Protein AF-A0AAV2BBZ9-F1 (afdb_monomer_lite)

Sequence (115 aa):
VLKNAILDYGNYNVILANWTLYNPIPFRRAYKNAKFVGEKIAEMMKFIQTHGKASLKSIHCIGHSLGSHVCGVAGRNVRTLGRITGLDPGALSIVKLIQPNIRLSHKDADFVDIM

Radius of gyration: 13.71 Å; chains: 1; bounding box: 38×27×29 Å

InterPro domains:
  IPR000734 Triacylglycerol lipase family [PR00821] (35-54)
  IPR000734 Triacylglycerol lipase family [PR00821] (58-76)
  IPR000734 Triacylglycerol lipase family [PTHR11610] (2-114)
  IPR013818 Lipase [PF00151] (8-114)
  IPR029058 Alpha/Beta hydrolase fold [G3DSA:3.40.50.1820] (1-115)
  IPR029058 Alpha/Beta hydrolase fold [SSF53474] (3-114)

Foldseek 3Di:
DVQVVVVVVHDDDDDDDDPVVQCDPPNLSNLVSLLVLLVVVLVVLVVCCVPVVDDLLPDEQEAEALGLLSLLSSLQSNQEHNEYEYECPHDPVCVVSHDPNSDHDCRSYPGYHYD

Secondary structure (DSSP, 8-state):
-HHHHHHHHSS--------GGGSPSSHHHHHHHHHHHHHHHHHHHHHHHHHH---GGG-EEEEETHHHHHHHHHHHHHS--SEEEEES---HHHHTTS-TTTS--TTSSSEEEE-

Organism: NCBI:txid280406

Structure (mmCIF, N/CA/C/O backbone):
data_AF-A0AAV2BBZ9-F1
#
_entry.id   AF-A0AAV2BBZ9-F1
#
loop_
_atom_site.group_PDB
_atom_site.id
_atom_site.type_symbol
_atom_site.label_atom_id
_atom_site.label_alt_id
_atom_site.label_comp_id
_atom_site.label_asym_id
_atom_site.label_entity_id
_atom_site.label_seq_id
_atom_site.pdbx_PDB_ins_code
_atom_site.Cartn_x
_atom_site.Cartn_y
_atom_site.Cartn_z
_atom_site.occupancy
_atom_site.B_iso_or_equiv
_atom_site.auth_seq_id
_atom_site.auth_comp_id
_atom_site.auth_asym_id
_atom_site.auth_atom_id
_atom_site.pdbx_PDB_model_num
ATOM 1 N N . VAL A 1 1 ? -11.114 -3.240 -14.535 1.00 80.44 1 VAL A N 1
ATOM 2 C CA . VAL A 1 1 ? -11.426 -4.646 -14.192 1.00 80.44 1 VAL A CA 1
ATOM 3 C C . VAL A 1 1 ? -11.371 -4.864 -12.683 1.00 80.44 1 VAL A C 1
ATOM 5 O O . VAL A 1 1 ? -12.437 -4.925 -12.095 1.00 80.44 1 VAL A O 1
ATOM 8 N N . LEU A 1 2 ? -10.198 -4.833 -12.031 1.00 91.69 2 LEU A N 1
ATOM 9 C CA . LEU A 1 2 ? -10.084 -5.104 -10.583 1.00 91.69 2 LEU A CA 1
ATOM 10 C C . LEU A 1 2 ? -10.942 -4.189 -9.686 1.00 91.69 2 LEU A C 1
ATOM 12 O O . LEU A 1 2 ? -11.672 -4.686 -8.841 1.00 91.69 2 LEU A O 1
ATOM 16 N N . LYS A 1 3 ? -10.909 -2.864 -9.904 1.00 94.44 3 LYS A N 1
ATOM 17 C CA . LYS A 1 3 ? -11.736 -1.901 -9.146 1.00 9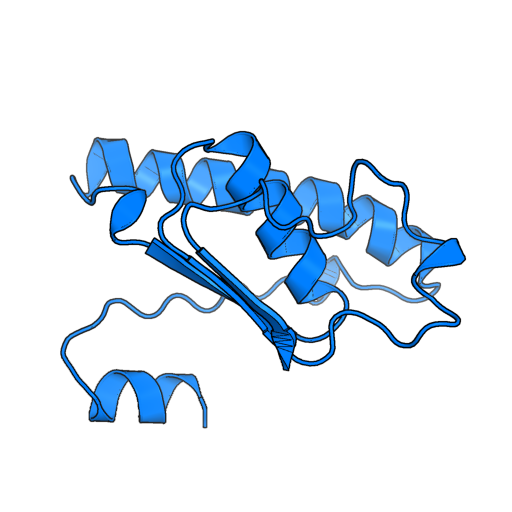4.44 3 LYS A CA 1
ATOM 18 C C . LYS A 1 3 ? -13.221 -2.286 -9.150 1.00 94.44 3 LYS A C 1
ATOM 20 O O . LYS A 1 3 ? -13.852 -2.247 -8.107 1.00 94.44 3 LYS A O 1
ATOM 25 N N . ASN A 1 4 ? -13.757 -2.635 -10.321 1.00 96.06 4 ASN A N 1
ATOM 26 C CA . ASN A 1 4 ? -15.170 -2.984 -10.460 1.00 96.06 4 ASN A CA 1
ATOM 27 C C . ASN A 1 4 ? -15.461 -4.296 -9.729 1.00 96.06 4 ASN A C 1
ATOM 29 O O . ASN A 1 4 ? -16.335 -4.305 -8.886 1.00 96.06 4 ASN A O 1
ATOM 33 N N . ALA A 1 5 ? -14.641 -5.334 -9.930 1.00 96.00 5 ALA A N 1
ATOM 34 C CA . ALA A 1 5 ? -14.816 -6.612 -9.240 1.00 96.00 5 ALA A CA 1
ATOM 35 C C . ALA A 1 5 ? -14.815 -6.479 -7.703 1.00 96.00 5 ALA A C 1
ATOM 37 O O . ALA A 1 5 ? -15.581 -7.157 -7.028 1.00 96.00 5 ALA A O 1
ATOM 38 N N . ILE A 1 6 ? -13.987 -5.587 -7.142 1.00 96.25 6 ILE A N 1
ATOM 39 C CA . ILE A 1 6 ? -13.987 -5.304 -5.697 1.00 96.25 6 ILE A CA 1
ATOM 40 C C . ILE A 1 6 ? -15.299 -4.637 -5.266 1.00 96.25 6 ILE A C 1
ATOM 42 O O . ILE A 1 6 ? -15.873 -5.027 -4.255 1.00 96.25 6 ILE A O 1
ATOM 46 N N . LEU A 1 7 ? -15.771 -3.644 -6.023 1.00 96.94 7 LEU A N 1
ATOM 47 C CA . LEU A 1 7 ? -17.027 -2.945 -5.730 1.00 96.94 7 LEU A CA 1
ATOM 48 C C . LEU A 1 7 ? -18.256 -3.849 -5.912 1.00 96.94 7 LEU A C 1
ATOM 50 O O . LEU A 1 7 ? -19.230 -3.696 -5.184 1.00 96.94 7 LEU A O 1
ATOM 54 N N . ASP A 1 8 ? -18.194 -4.805 -6.838 1.00 97.56 8 ASP A N 1
ATOM 55 C CA . ASP A 1 8 ? -19.246 -5.800 -7.055 1.00 97.56 8 ASP A CA 1
ATOM 56 C C . ASP A 1 8 ? -19.274 -6.840 -5.920 1.00 97.56 8 ASP A C 1
ATOM 58 O O . ASP A 1 8 ? -20.335 -7.359 -5.578 1.00 97.56 8 ASP A O 1
ATOM 62 N N . TYR A 1 9 ? -18.120 -7.134 -5.306 1.00 96.94 9 TYR A N 1
ATOM 63 C CA . TYR A 1 9 ? -18.017 -8.062 -4.175 1.00 96.94 9 TYR A CA 1
ATOM 64 C C . TYR A 1 9 ? -18.587 -7.481 -2.872 1.00 96.94 9 TYR A C 1
ATOM 66 O O . TYR A 1 9 ? -19.090 -8.226 -2.031 1.00 96.94 9 TYR A O 1
ATOM 74 N N . GLY A 1 10 ? -18.523 -6.161 -2.674 1.00 96.00 10 GLY A N 1
ATOM 75 C CA . GLY A 1 10 ? -19.067 -5.540 -1.471 1.00 96.00 10 GLY A CA 1
ATOM 76 C C . GLY A 1 10 ? -18.868 -4.031 -1.378 1.00 96.00 10 GLY A C 1
ATOM 77 O O . GLY A 1 10 ? -18.296 -3.382 -2.251 1.00 96.00 10 GLY A O 1
ATOM 78 N N . ASN A 1 11 ? -19.346 -3.459 -0.272 1.00 96.88 11 ASN A N 1
ATOM 79 C CA . ASN A 1 11 ? -19.268 -2.023 -0.031 1.00 96.88 11 ASN A CA 1
ATOM 80 C C . ASN A 1 11 ? -17.873 -1.620 0.472 1.00 96.88 11 ASN A C 1
ATOM 82 O O . ASN A 1 11 ? -17.579 -1.709 1.667 1.00 96.88 11 ASN A O 1
ATOM 86 N N . TYR A 1 12 ? -17.022 -1.170 -0.449 1.00 96.69 12 TYR A N 1
ATOM 87 C CA . TYR A 1 12 ? -15.651 -0.758 -0.163 1.00 96.69 12 TYR A CA 1
ATOM 88 C C . TYR A 1 12 ? -15.340 0.630 -0.712 1.00 96.69 12 TYR A C 1
ATOM 90 O O . TYR A 1 12 ? -15.822 1.038 -1.766 1.00 96.69 12 TYR A O 1
ATOM 98 N N . ASN A 1 13 ? -14.414 1.317 -0.043 1.00 96.50 13 ASN A N 1
ATOM 99 C CA . ASN A 1 13 ? -13.733 2.470 -0.618 1.00 96.50 13 ASN A CA 1
ATOM 100 C C . ASN A 1 13 ? -12.540 1.977 -1.443 1.00 96.50 13 ASN A C 1
ATOM 102 O O . ASN A 1 13 ? -11.597 1.415 -0.886 1.00 96.50 13 ASN A O 1
ATOM 106 N N . VAL A 1 14 ? -12.561 2.199 -2.761 1.00 97.19 14 VAL A N 1
ATOM 107 C CA . VAL A 1 14 ? -11.470 1.784 -3.658 1.00 97.19 14 VAL A CA 1
ATOM 108 C C . VAL A 1 14 ? -10.717 3.005 -4.175 1.00 97.19 14 VAL A C 1
ATOM 110 O O . VAL A 1 14 ? -11.254 3.800 -4.943 1.00 97.19 14 VAL A O 1
ATOM 113 N N . ILE A 1 15 ? -9.449 3.134 -3.776 1.00 97.00 15 ILE A N 1
ATOM 114 C CA . ILE A 1 15 ? -8.567 4.240 -4.169 1.00 97.00 15 ILE A CA 1
ATOM 115 C C . ILE A 1 15 ? -7.540 3.729 -5.180 1.00 97.00 15 ILE A C 1
ATOM 117 O O . ILE A 1 15 ? -6.759 2.825 -4.886 1.00 97.00 15 ILE A O 1
ATOM 121 N N . LEU A 1 16 ? -7.517 4.331 -6.370 1.00 97.00 16 LEU A N 1
ATOM 122 C CA . LEU A 1 16 ? -6.519 4.035 -7.396 1.00 97.00 16 LEU A CA 1
ATOM 123 C C . LEU A 1 16 ? -5.346 5.015 -7.285 1.00 97.00 16 LEU A C 1
ATOM 125 O O . LEU A 1 16 ? -5.462 6.181 -7.656 1.00 97.00 16 LEU A O 1
ATOM 129 N N . ALA A 1 17 ? -4.201 4.533 -6.804 1.00 96.06 17 ALA A N 1
ATOM 130 C CA . ALA A 1 17 ? -2.976 5.323 -6.731 1.00 96.06 17 ALA A CA 1
ATOM 131 C C . ALA A 1 17 ? -2.246 5.306 -8.085 1.00 96.06 17 ALA A C 1
ATOM 133 O O . ALA A 1 17 ? -1.475 4.392 -8.374 1.00 96.06 17 ALA A O 1
ATOM 134 N N . ASN A 1 18 ? -2.485 6.312 -8.931 1.00 95.44 18 ASN A N 1
ATOM 135 C CA . ASN A 1 18 ? -1.735 6.481 -10.176 1.00 95.44 18 ASN A CA 1
ATOM 136 C C . ASN A 1 18 ? -0.414 7.219 -9.914 1.00 95.44 18 ASN A C 1
ATOM 138 O O . ASN A 1 18 ? -0.407 8.395 -9.562 1.00 95.44 18 ASN A O 1
ATOM 142 N N . TRP A 1 19 ? 0.704 6.535 -10.140 1.00 94.94 19 TRP A N 1
ATOM 143 C CA . TRP A 1 19 ? 2.055 7.079 -9.984 1.00 94.94 19 TRP A CA 1
ATOM 144 C C . TRP A 1 19 ? 2.908 6.866 -11.243 1.00 94.94 19 TRP A C 1
ATOM 146 O O . TRP A 1 19 ? 4.131 6.789 -11.166 1.00 94.94 19 TRP A O 1
ATOM 156 N N . THR A 1 20 ? 2.270 6.796 -12.418 1.00 93.19 20 THR A N 1
ATOM 157 C CA . THR A 1 20 ? 2.926 6.536 -13.716 1.00 93.19 20 THR A CA 1
ATOM 158 C C . THR A 1 20 ? 4.100 7.484 -13.985 1.00 93.19 20 THR A C 1
ATOM 160 O O . THR A 1 20 ? 5.163 7.039 -14.408 1.00 93.19 20 THR A O 1
ATOM 163 N N . LEU A 1 21 ? 3.960 8.774 -13.649 1.00 92.31 21 LEU A N 1
ATOM 164 C CA . LEU A 1 21 ? 5.028 9.776 -13.802 1.00 92.31 21 LEU A CA 1
ATOM 165 C C . LEU A 1 21 ? 6.276 9.472 -12.953 1.00 92.31 21 LEU A C 1
ATOM 167 O O . LEU A 1 21 ? 7.379 9.907 -13.275 1.00 92.31 21 LEU A O 1
ATOM 171 N N . TYR A 1 22 ? 6.111 8.698 -11.881 1.00 90.12 22 TYR A N 1
ATOM 172 C CA . TYR A 1 22 ? 7.166 8.296 -10.957 1.00 90.12 22 TYR A CA 1
ATOM 173 C C . TYR A 1 22 ? 7.691 6.880 -11.228 1.00 90.12 22 TYR A C 1
ATOM 175 O O . TYR A 1 22 ? 8.606 6.441 -10.531 1.00 90.12 22 TYR A O 1
ATOM 183 N N . ASN A 1 23 ? 7.213 6.203 -12.274 1.00 87.75 23 ASN A N 1
ATOM 184 C CA . ASN A 1 23 ? 7.699 4.893 -12.710 1.00 87.75 23 ASN A CA 1
ATOM 185 C C . ASN A 1 23 ? 8.452 4.953 -14.065 1.00 87.75 23 ASN A C 1
ATOM 187 O O . ASN A 1 23 ? 8.048 4.285 -15.018 1.00 87.75 23 ASN A O 1
ATOM 191 N N . PRO A 1 24 ? 9.520 5.770 -14.207 1.00 84.88 24 PRO A N 1
ATOM 192 C CA . PRO A 1 24 ? 10.203 5.939 -15.483 1.00 84.88 24 PRO A CA 1
ATOM 193 C C . PRO A 1 24 ? 11.209 4.819 -15.766 1.00 84.88 24 PRO A C 1
ATOM 195 O O . PRO A 1 24 ? 11.778 4.195 -14.864 1.00 84.88 24 PRO A O 1
ATOM 198 N N . ILE A 1 25 ? 11.546 4.678 -17.044 1.00 78.00 25 ILE A N 1
ATOM 199 C CA . ILE A 1 25 ? 12.756 3.985 -17.491 1.00 78.00 25 ILE A CA 1
ATOM 200 C C . ILE A 1 25 ? 13.939 4.973 -17.377 1.00 78.00 25 ILE A C 1
ATOM 202 O O . ILE A 1 25 ? 13.781 6.147 -17.720 1.00 78.00 25 ILE A O 1
ATOM 206 N N . PRO A 1 26 ? 15.126 4.560 -16.885 1.00 78.94 26 PRO A N 1
ATOM 207 C CA . PRO A 1 26 ? 15.516 3.206 -16.479 1.00 78.94 26 PRO A CA 1
ATOM 208 C C . PRO A 1 26 ? 14.994 2.804 -15.090 1.00 78.94 26 PRO A C 1
ATOM 210 O O . PRO A 1 26 ? 14.971 3.621 -14.167 1.00 78.94 26 PRO A O 1
ATOM 213 N N . PHE A 1 27 ? 14.701 1.508 -14.910 1.00 77.69 27 PHE A N 1
ATOM 214 C CA . PHE A 1 27 ? 14.095 0.931 -13.696 1.00 77.69 27 PHE A CA 1
ATOM 215 C C . PHE A 1 27 ? 14.789 1.310 -12.379 1.00 77.69 27 PHE A C 1
ATOM 217 O O . PHE A 1 27 ? 14.139 1.426 -11.345 1.00 77.69 27 PHE A O 1
ATOM 224 N N . ARG A 1 28 ? 16.100 1.591 -12.397 1.00 79.38 28 ARG A N 1
ATOM 225 C CA . ARG A 1 28 ? 16.827 2.076 -11.210 1.00 79.38 28 ARG A CA 1
ATOM 226 C C . ARG A 1 28 ? 16.209 3.342 -10.606 1.00 79.38 28 ARG A C 1
ATOM 228 O O . ARG A 1 28 ? 16.228 3.504 -9.387 1.00 79.38 28 ARG A O 1
ATOM 235 N N . ARG A 1 29 ? 15.693 4.250 -11.443 1.00 83.25 29 ARG A N 1
ATOM 236 C CA . ARG A 1 29 ? 14.996 5.464 -10.989 1.00 83.25 29 ARG A CA 1
ATOM 237 C C . ARG A 1 29 ? 13.618 5.122 -10.430 1.00 83.25 29 ARG A C 1
ATOM 239 O O . ARG A 1 29 ? 13.299 5.585 -9.339 1.00 83.2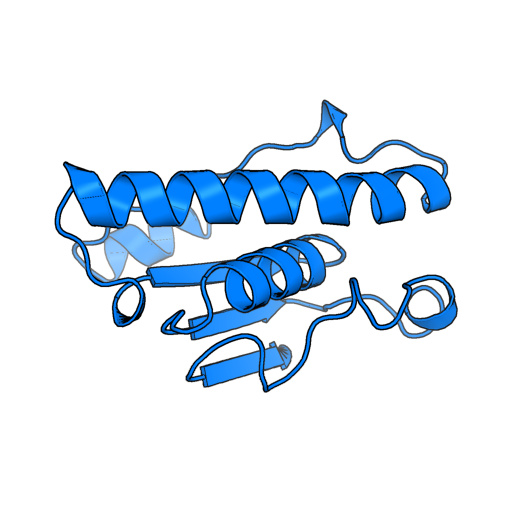5 29 ARG A O 1
ATOM 246 N N . ALA A 1 30 ? 12.871 4.250 -11.106 1.00 86.50 30 ALA A N 1
ATOM 247 C CA . ALA A 1 30 ? 11.590 3.752 -10.613 1.00 86.50 30 ALA A CA 1
ATOM 248 C C . ALA A 1 30 ? 11.696 3.123 -9.212 1.00 86.50 30 ALA A C 1
ATOM 250 O O . ALA A 1 30 ? 10.875 3.435 -8.358 1.00 86.50 30 ALA A O 1
ATOM 251 N N . TYR A 1 31 ? 12.740 2.335 -8.909 1.00 82.38 31 TYR A N 1
ATOM 252 C CA . TYR A 1 31 ? 12.919 1.763 -7.561 1.00 82.38 31 TYR A CA 1
ATOM 253 C C . TYR A 1 31 ? 13.097 2.827 -6.476 1.00 82.38 31 TYR A C 1
ATOM 255 O O . TYR A 1 31 ? 12.523 2.709 -5.396 1.00 82.38 31 TYR A O 1
ATOM 263 N N . LYS A 1 32 ? 13.875 3.882 -6.748 1.00 84.62 32 LYS A N 1
ATOM 264 C CA . LYS A 1 32 ? 14.036 4.990 -5.793 1.00 84.62 32 LYS A CA 1
ATOM 265 C C . LYS A 1 32 ? 12.716 5.726 -5.584 1.00 84.62 32 LYS A C 1
ATOM 267 O O . LYS A 1 32 ? 12.351 6.021 -4.450 1.00 84.62 32 LYS A O 1
ATOM 272 N N . ASN A 1 33 ? 11.988 5.965 -6.669 1.00 91.50 33 ASN A N 1
ATOM 273 C CA . ASN A 1 33 ? 10.691 6.621 -6.615 1.00 91.50 33 ASN A CA 1
ATOM 274 C C . ASN A 1 33 ? 9.635 5.764 -5.910 1.00 91.50 33 ASN A C 1
ATOM 276 O O . ASN A 1 33 ? 8.806 6.318 -5.203 1.00 91.50 33 ASN A O 1
ATOM 280 N N . ALA A 1 34 ? 9.688 4.435 -6.023 1.00 91.38 34 ALA A N 1
ATOM 281 C CA . ALA A 1 34 ? 8.771 3.533 -5.329 1.00 91.38 34 ALA A CA 1
ATOM 282 C C . ALA A 1 34 ? 8.815 3.724 -3.805 1.00 91.38 34 ALA A C 1
ATOM 284 O O . ALA A 1 34 ? 7.774 3.702 -3.153 1.00 91.38 34 ALA A O 1
ATOM 285 N N . LYS A 1 35 ? 10.002 3.992 -3.242 1.00 92.81 35 LYS A N 1
ATOM 286 C CA . LYS A 1 35 ? 10.141 4.358 -1.825 1.00 92.81 35 LYS A CA 1
ATOM 287 C C . LYS A 1 35 ? 9.365 5.636 -1.503 1.00 92.81 35 LYS A C 1
ATOM 289 O O . LYS A 1 35 ? 8.538 5.632 -0.600 1.00 92.81 35 LYS A O 1
ATOM 294 N N . PHE A 1 36 ? 9.591 6.693 -2.280 1.00 95.06 36 PHE A N 1
ATOM 295 C CA . PHE A 1 36 ? 8.909 7.976 -2.103 1.00 95.06 36 PHE A CA 1
ATOM 296 C C . PHE A 1 36 ? 7.386 7.855 -2.269 1.00 95.06 36 PHE A C 1
ATOM 298 O O . PHE A 1 36 ? 6.622 8.376 -1.463 1.00 95.06 36 PHE A O 1
ATOM 305 N N . VAL A 1 37 ? 6.925 7.115 -3.279 1.00 97.25 37 VAL A N 1
ATOM 306 C CA . VAL A 1 37 ? 5.496 6.860 -3.504 1.00 97.25 37 VAL A CA 1
ATOM 307 C C . VAL A 1 37 ? 4.894 6.077 -2.336 1.00 97.25 37 V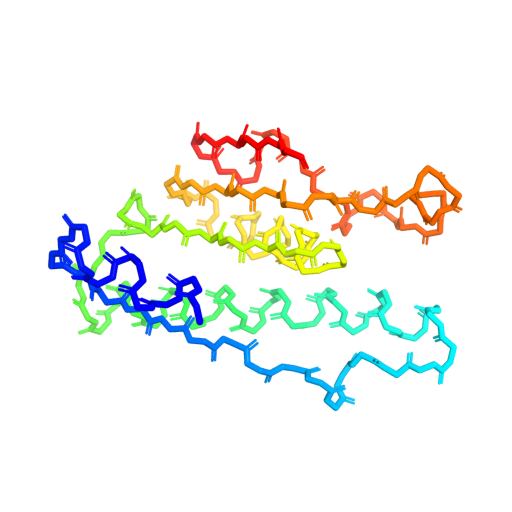AL A C 1
ATOM 309 O O . VAL A 1 37 ? 3.812 6.425 -1.873 1.00 97.25 37 VAL A O 1
ATOM 312 N N . GLY A 1 38 ? 5.595 5.069 -1.812 1.00 97.75 38 GLY A N 1
ATOM 313 C CA . GLY A 1 38 ? 5.152 4.320 -0.634 1.00 97.75 38 GLY A CA 1
ATOM 314 C C . GLY A 1 38 ? 5.043 5.197 0.616 1.00 97.75 38 GLY A C 1
ATOM 315 O O . GLY A 1 38 ? 4.068 5.092 1.356 1.00 97.75 38 GLY A O 1
ATOM 316 N N . GLU A 1 39 ? 5.990 6.116 0.821 1.00 97.69 39 GLU A N 1
ATOM 317 C CA . GLU A 1 39 ? 5.933 7.120 1.894 1.00 97.69 39 GLU A CA 1
ATOM 318 C C . GLU A 1 39 ? 4.710 8.041 1.736 1.00 97.69 39 GLU A C 1
ATOM 320 O O . GLU A 1 39 ? 3.973 8.251 2.699 1.00 97.69 39 GLU A O 1
ATOM 325 N N . LYS A 1 40 ? 4.410 8.506 0.515 1.00 98.25 40 LYS A N 1
ATOM 326 C CA . LYS A 1 40 ? 3.207 9.315 0.241 1.00 98.25 40 LYS A CA 1
ATOM 327 C C . LYS A 1 40 ? 1.899 8.551 0.412 1.00 98.25 40 LYS A C 1
ATOM 329 O O . LYS A 1 40 ? 0.929 9.107 0.924 1.00 98.25 40 LYS A O 1
ATOM 334 N N . ILE A 1 41 ? 1.864 7.269 0.061 1.00 98.38 41 ILE A N 1
ATOM 335 C CA . ILE A 1 41 ? 0.699 6.419 0.329 1.00 98.38 41 ILE A CA 1
ATOM 336 C C . ILE A 1 41 ? 0.522 6.202 1.839 1.00 98.38 41 ILE A C 1
ATOM 338 O O . ILE A 1 41 ? -0.608 6.238 2.320 1.00 98.38 41 ILE A O 1
ATOM 342 N N . ALA A 1 42 ? 1.602 6.050 2.610 1.00 98.50 42 ALA A N 1
ATOM 343 C CA . ALA A 1 42 ? 1.516 5.981 4.071 1.00 98.50 42 ALA A C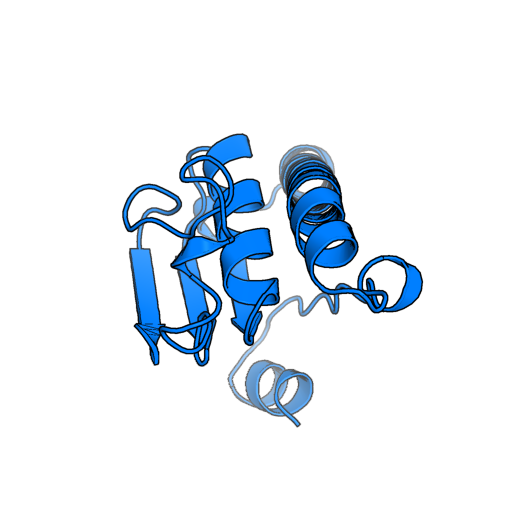A 1
ATOM 344 C C . ALA A 1 42 ? 0.983 7.282 4.693 1.00 98.50 42 ALA A C 1
ATOM 346 O O . ALA A 1 42 ? 0.164 7.226 5.613 1.00 98.50 42 ALA A O 1
ATOM 347 N N . GLU A 1 43 ? 1.413 8.446 4.193 1.00 98.31 43 GLU A N 1
ATOM 348 C CA . GLU A 1 43 ? 0.855 9.747 4.590 1.00 98.31 43 GLU A CA 1
ATOM 349 C C . GLU A 1 43 ? -0.655 9.808 4.306 1.00 98.31 43 GLU A C 1
ATOM 351 O O . GLU A 1 43 ? -1.428 10.184 5.187 1.00 98.31 43 GLU A O 1
ATOM 356 N N . MET A 1 44 ? -1.094 9.352 3.128 1.00 98.12 44 MET A N 1
ATOM 357 C CA . MET A 1 44 ? -2.516 9.268 2.774 1.00 98.12 44 MET A CA 1
ATOM 358 C C . MET A 1 44 ? -3.293 8.316 3.699 1.00 98.12 44 MET A C 1
ATOM 360 O O . MET A 1 44 ? -4.368 8.670 4.177 1.00 98.12 44 MET A O 1
ATOM 364 N N . MET A 1 45 ? -2.762 7.127 3.997 1.00 98.31 45 MET A N 1
ATOM 365 C CA . MET A 1 45 ? -3.395 6.174 4.922 1.00 98.31 45 MET A CA 1
ATOM 366 C C . MET A 1 45 ? -3.564 6.775 6.324 1.00 98.31 45 MET A C 1
ATOM 368 O O . MET A 1 45 ? -4.629 6.642 6.925 1.00 98.31 45 MET A O 1
ATOM 372 N N . LYS A 1 46 ? -2.547 7.488 6.828 1.00 98.00 46 LYS A N 1
ATOM 373 C CA . LYS A 1 46 ? -2.630 8.217 8.106 1.00 98.00 46 LYS A CA 1
ATOM 374 C C . LYS A 1 46 ? -3.630 9.367 8.042 1.00 98.00 46 LYS A C 1
ATOM 376 O O . LYS A 1 46 ? -4.380 9.568 8.989 1.00 98.00 46 LYS A O 1
ATOM 381 N N . PHE A 1 47 ? -3.692 10.095 6.928 1.00 97.69 47 PHE A N 1
ATOM 382 C CA . PHE A 1 47 ? -4.696 11.138 6.730 1.00 97.69 47 PHE A CA 1
ATOM 383 C C . PHE A 1 47 ? -6.119 10.568 6.814 1.00 97.69 47 PHE A C 1
ATOM 385 O O . PHE A 1 47 ? -6.950 11.123 7.535 1.00 97.69 47 PHE A O 1
ATOM 392 N N . ILE A 1 48 ? -6.377 9.441 6.140 1.00 97.06 48 ILE A N 1
ATOM 393 C CA . ILE A 1 48 ? -7.662 8.727 6.181 1.00 97.06 48 ILE A CA 1
ATOM 394 C C . ILE A 1 48 ? -7.959 8.224 7.598 1.00 97.06 48 ILE A C 1
ATOM 396 O O . ILE A 1 48 ? -9.095 8.337 8.055 1.00 97.06 48 ILE A O 1
ATOM 400 N N . GLN A 1 49 ? -6.957 7.717 8.318 1.00 97.00 49 GLN A N 1
ATOM 401 C CA . GLN A 1 49 ? -7.125 7.311 9.712 1.00 97.00 49 GLN A CA 1
ATOM 402 C C . GLN A 1 49 ? -7.555 8.487 10.596 1.00 97.00 49 GLN A C 1
ATOM 404 O O . GLN A 1 49 ? -8.548 8.388 11.314 1.00 97.00 49 GLN A O 1
ATOM 409 N N . THR A 1 50 ? -6.834 9.606 10.525 1.00 97.31 50 THR A N 1
ATOM 410 C CA . THR A 1 50 ? -7.066 10.769 11.388 1.00 97.31 50 THR A CA 1
ATOM 411 C C . THR A 1 50 ? -8.382 11.478 11.071 1.00 97.31 50 THR A C 1
ATOM 413 O O . THR A 1 50 ? -9.126 11.822 11.986 1.00 97.31 50 THR A O 1
ATOM 416 N N . HIS A 1 51 ? -8.693 11.689 9.790 1.00 97.19 51 HIS A N 1
ATOM 417 C CA . HIS A 1 51 ? -9.825 12.530 9.375 1.00 97.19 51 HIS A CA 1
ATOM 418 C C . HIS A 1 51 ? -11.044 11.716 8.938 1.00 97.19 51 HIS A C 1
ATOM 420 O O . HIS A 1 51 ? -12.177 12.115 9.191 1.00 97.19 51 HIS A O 1
ATOM 426 N N . GLY A 1 52 ? -10.822 10.561 8.308 1.00 94.19 52 GLY A N 1
ATOM 427 C CA . GLY A 1 52 ? -11.877 9.633 7.891 1.00 94.19 52 GLY A CA 1
ATOM 428 C C . GLY A 1 52 ? -12.264 8.612 8.963 1.00 94.19 52 GLY A C 1
ATOM 429 O O . GLY A 1 52 ? -13.202 7.850 8.752 1.00 94.19 52 GLY A O 1
ATOM 430 N N . LYS A 1 53 ? -11.555 8.583 10.104 1.00 94.12 53 LYS A N 1
ATOM 431 C CA . LYS A 1 53 ? -11.780 7.665 11.238 1.00 94.12 53 LYS A CA 1
ATOM 432 C C . LYS A 1 53 ? -11.718 6.175 10.869 1.00 94.12 53 LYS A C 1
ATOM 434 O O . LYS A 1 53 ? -12.232 5.334 11.605 1.00 94.12 53 LYS A O 1
ATOM 439 N N . ALA A 1 54 ? -11.081 5.828 9.750 1.00 95.44 54 ALA A N 1
ATOM 440 C CA . ALA A 1 54 ? -10.891 4.436 9.360 1.00 95.44 54 ALA A CA 1
ATOM 441 C C . ALA A 1 54 ? -9.706 3.821 10.116 1.00 95.44 54 ALA A C 1
ATOM 443 O O . ALA A 1 54 ? -8.646 4.430 10.257 1.00 95.44 54 ALA A O 1
ATOM 444 N N . SER A 1 55 ? -9.848 2.580 10.573 1.00 97.56 55 SER A N 1
ATOM 445 C CA . SER A 1 55 ? -8.720 1.857 11.165 1.00 97.56 55 SER A CA 1
ATOM 446 C C . SER A 1 55 ? -7.708 1.475 10.083 1.00 97.56 55 SER A C 1
ATOM 448 O O . SER A 1 55 ? -8.100 0.951 9.042 1.00 97.56 55 SER A O 1
ATOM 450 N N . LEU A 1 56 ? -6.403 1.630 10.334 1.00 98.06 56 LEU A N 1
ATOM 451 C CA . LEU A 1 56 ? -5.362 1.114 9.427 1.00 98.06 56 LEU A CA 1
ATOM 452 C C . LEU A 1 56 ? -5.478 -0.407 9.215 1.00 98.06 56 LEU A C 1
ATOM 454 O O . LEU A 1 56 ? -5.163 -0.903 8.134 1.00 98.06 56 LEU A O 1
ATOM 458 N N . LYS A 1 57 ? -6.031 -1.131 10.199 1.00 98.06 57 LYS A N 1
ATOM 459 C CA . LYS A 1 57 ? -6.335 -2.567 10.092 1.00 98.06 57 LYS A CA 1
ATOM 460 C C . LYS A 1 57 ? -7.457 -2.889 9.102 1.00 98.06 57 LYS A C 1
ATOM 462 O O . LYS A 1 57 ? -7.575 -4.027 8.673 1.00 98.06 57 LYS A O 1
ATOM 467 N N . SER A 1 58 ? -8.278 -1.902 8.742 1.00 97.62 58 SER A N 1
ATOM 468 C CA . SER A 1 58 ? -9.325 -2.049 7.721 1.00 97.62 58 SER A CA 1
ATOM 469 C C . SER A 1 58 ? -8.828 -1.756 6.301 1.00 97.62 58 SER A C 1
ATOM 471 O O . SER A 1 58 ? -9.574 -1.929 5.343 1.00 97.62 58 SER A O 1
ATOM 473 N N . ILE A 1 59 ? -7.572 -1.318 6.148 1.00 98.38 59 ILE A N 1
ATOM 474 C CA . ILE A 1 59 ? -6.989 -0.987 4.847 1.00 98.38 59 ILE A CA 1
ATOM 475 C C . ILE A 1 59 ? -6.270 -2.211 4.267 1.00 98.38 59 ILE A C 1
ATOM 477 O O . ILE A 1 59 ? -5.441 -2.845 4.926 1.00 98.38 59 ILE A O 1
ATOM 481 N N . HIS A 1 60 ? -6.554 -2.486 2.993 1.00 98.25 60 HIS A N 1
ATOM 482 C CA . HIS A 1 60 ? -5.892 -3.499 2.175 1.00 98.25 60 HIS A CA 1
ATOM 483 C C . HIS A 1 60 ? -5.160 -2.823 1.010 1.00 98.25 60 HIS A C 1
ATOM 485 O O . HIS A 1 60 ? -5.786 -2.196 0.157 1.00 98.25 60 HIS A O 1
ATOM 491 N N . CYS A 1 61 ? -3.830 -2.928 0.974 1.00 98.44 61 CYS A N 1
ATOM 492 C CA . CYS A 1 61 ? -3.017 -2.426 -0.134 1.00 98.44 61 CYS A CA 1
ATOM 493 C C . CYS A 1 61 ? -2.749 -3.545 -1.143 1.00 98.44 61 CYS A C 1
ATOM 495 O O . CYS A 1 61 ? -2.125 -4.550 -0.808 1.00 98.44 61 CYS A O 1
ATOM 497 N N . ILE A 1 62 ? -3.197 -3.368 -2.383 1.00 98.12 62 ILE A N 1
ATOM 498 C CA . ILE A 1 62 ? -2.950 -4.316 -3.472 1.00 98.12 62 ILE A CA 1
ATOM 499 C C . ILE A 1 62 ? -1.957 -3.673 -4.434 1.00 98.12 62 ILE A C 1
ATOM 501 O O . ILE A 1 62 ? -2.234 -2.620 -5.010 1.00 98.12 62 ILE A O 1
ATOM 505 N N . GLY A 1 63 ? -0.795 -4.298 -4.598 1.00 96.38 63 GLY A N 1
ATOM 506 C CA . GLY A 1 63 ? 0.252 -3.837 -5.500 1.00 96.38 63 GLY A CA 1
ATOM 507 C C . GLY A 1 63 ? 0.546 -4.883 -6.566 1.00 96.38 63 GLY A C 1
ATOM 508 O O . GLY A 1 63 ? 0.511 -6.069 -6.275 1.00 96.38 63 GLY A O 1
ATOM 509 N N . HIS A 1 64 ? 0.833 -4.446 -7.792 1.00 93.88 64 HIS A N 1
ATOM 510 C CA . HIS A 1 64 ? 1.306 -5.315 -8.870 1.00 93.88 64 HIS A CA 1
ATOM 511 C C . HIS A 1 64 ? 2.746 -4.961 -9.240 1.00 93.88 64 HIS A C 1
ATOM 513 O O . HIS A 1 64 ? 3.068 -3.770 -9.347 1.00 93.88 64 HIS A O 1
ATOM 519 N N . SER A 1 65 ? 3.601 -5.962 -9.471 1.00 91.69 65 SER A N 1
ATOM 520 C CA . SER A 1 65 ? 5.005 -5.754 -9.838 1.00 91.69 65 SER A CA 1
ATOM 521 C C . SER A 1 65 ? 5.719 -4.844 -8.825 1.00 91.69 65 SER A C 1
ATOM 523 O O . SER A 1 65 ? 5.690 -5.097 -7.618 1.00 91.69 65 SER A O 1
ATOM 525 N N . LEU A 1 66 ? 6.322 -3.737 -9.269 1.00 91.38 66 LEU A N 1
ATOM 526 C CA . LEU A 1 66 ? 6.949 -2.760 -8.375 1.00 91.38 66 LEU A CA 1
ATOM 527 C C . LEU A 1 66 ? 5.959 -2.133 -7.371 1.00 91.38 66 LEU A C 1
ATOM 529 O O . LEU A 1 66 ? 6.356 -1.750 -6.269 1.00 91.38 66 LEU A O 1
ATOM 533 N N . GLY A 1 67 ? 4.667 -2.080 -7.705 1.00 94.31 67 GLY A N 1
ATOM 534 C CA . GLY A 1 67 ? 3.612 -1.619 -6.803 1.00 94.31 67 GLY A CA 1
ATOM 535 C C . GLY A 1 67 ? 3.486 -2.461 -5.529 1.00 94.31 67 GLY A C 1
ATOM 536 O O . GLY A 1 67 ? 3.133 -1.929 -4.479 1.00 94.31 67 GLY A O 1
ATOM 537 N N . SER A 1 68 ? 3.845 -3.746 -5.566 1.00 95.44 68 SER A N 1
ATOM 538 C CA . SER A 1 68 ? 3.850 -4.612 -4.377 1.00 95.44 68 SER A CA 1
ATOM 539 C C . SER A 1 68 ? 4.847 -4.116 -3.326 1.00 95.44 68 SER A C 1
ATOM 541 O O . SER A 1 68 ? 4.572 -4.108 -2.128 1.00 95.44 68 SER A O 1
ATOM 543 N N . HIS A 1 69 ? 6.002 -3.625 -3.776 1.00 94.81 69 HIS A N 1
ATOM 544 C CA . HIS A 1 69 ? 7.018 -3.031 -2.908 1.00 94.81 69 HIS A CA 1
ATOM 545 C C . HIS A 1 69 ? 6.634 -1.631 -2.427 1.00 94.81 69 HIS A C 1
ATOM 547 O O . HIS A 1 69 ? 6.908 -1.288 -1.281 1.00 94.81 69 HIS A O 1
ATOM 553 N N . VAL A 1 70 ? 5.929 -0.853 -3.254 1.00 96.25 70 VAL A N 1
ATOM 554 C CA . VAL A 1 70 ? 5.301 0.406 -2.820 1.00 96.25 70 VAL A CA 1
ATOM 555 C C . VAL A 1 70 ? 4.348 0.155 -1.643 1.00 96.25 70 VAL A C 1
ATOM 557 O O . VAL A 1 70 ? 4.441 0.852 -0.632 1.00 96.25 70 VAL A O 1
ATOM 560 N N . CYS A 1 71 ? 3.495 -0.875 -1.727 1.00 97.94 71 CYS A N 1
ATOM 561 C CA . CYS A 1 71 ? 2.638 -1.287 -0.611 1.00 97.94 71 CYS A CA 1
ATOM 562 C C . CYS A 1 71 ? 3.447 -1.710 0.624 1.00 97.94 71 CYS A C 1
ATOM 564 O O . CYS A 1 71 ? 3.098 -1.313 1.733 1.00 97.94 71 CYS A O 1
ATOM 566 N N . GLY A 1 72 ? 4.547 -2.451 0.448 1.00 97.06 72 GLY A N 1
ATOM 567 C CA . GLY A 1 72 ? 5.445 -2.826 1.548 1.00 97.06 72 GLY A CA 1
ATOM 568 C C . GLY A 1 72 ? 6.038 -1.618 2.278 1.00 97.06 72 GLY A C 1
ATOM 569 O O . GLY A 1 72 ? 5.973 -1.526 3.505 1.00 97.06 72 GLY A O 1
ATOM 570 N N . VAL A 1 73 ? 6.543 -0.633 1.529 1.00 97.31 73 VAL A N 1
ATOM 571 C CA . VAL A 1 73 ? 7.032 0.631 2.103 1.00 97.31 73 VAL A CA 1
ATOM 572 C C . VAL A 1 73 ? 5.912 1.368 2.837 1.00 97.31 73 VAL A C 1
ATOM 574 O O . VAL A 1 73 ? 6.138 1.856 3.947 1.00 97.31 73 VAL A O 1
ATOM 577 N N . ALA A 1 74 ? 4.710 1.438 2.262 1.00 98.38 74 ALA A N 1
ATOM 578 C CA . ALA A 1 74 ? 3.581 2.103 2.905 1.00 98.38 74 ALA A CA 1
ATOM 579 C C . ALA A 1 74 ? 3.209 1.430 4.237 1.00 98.38 74 ALA A C 1
ATOM 581 O O . ALA A 1 74 ? 3.170 2.088 5.280 1.00 98.38 74 ALA A O 1
ATOM 582 N N . GLY A 1 75 ? 3.028 0.108 4.214 1.00 98.12 75 GLY A N 1
ATOM 583 C CA . GLY A 1 75 ? 2.704 -0.712 5.379 1.00 98.12 75 GLY A CA 1
ATOM 584 C C . GLY A 1 75 ? 3.711 -0.554 6.517 1.00 98.12 75 GLY A C 1
ATOM 585 O O . GLY A 1 75 ? 3.346 -0.230 7.651 1.00 98.12 75 GLY A O 1
ATOM 586 N N . ARG A 1 76 ? 5.006 -0.616 6.193 1.00 96.50 76 ARG A N 1
ATOM 587 C CA . ARG A 1 76 ? 6.099 -0.406 7.154 1.00 96.50 76 ARG A CA 1
ATOM 588 C C . ARG A 1 76 ? 6.057 0.963 7.839 1.00 96.50 76 ARG A C 1
ATOM 590 O O . ARG A 1 76 ? 6.367 1.069 9.025 1.00 96.50 76 ARG A O 1
ATOM 597 N N . ASN A 1 77 ? 5.666 2.010 7.112 1.00 97.50 77 ASN A N 1
ATOM 598 C CA . ASN A 1 77 ? 5.583 3.378 7.636 1.00 97.50 77 ASN A CA 1
ATOM 599 C C . ASN A 1 77 ? 4.335 3.633 8.505 1.00 97.50 77 ASN A C 1
ATOM 601 O O . ASN A 1 77 ? 4.339 4.560 9.328 1.00 97.50 77 ASN A O 1
ATOM 605 N N . VAL A 1 78 ? 3.275 2.832 8.346 1.00 97.19 78 VAL A N 1
ATOM 606 C CA . VAL A 1 78 ? 2.054 2.907 9.174 1.00 97.19 78 VAL A CA 1
ATOM 607 C C . VAL A 1 78 ? 2.008 1.857 10.296 1.00 97.19 78 VAL A C 1
ATOM 609 O O . VAL A 1 78 ? 1.226 2.008 11.233 1.00 97.19 78 VAL A O 1
ATOM 612 N N . ARG A 1 79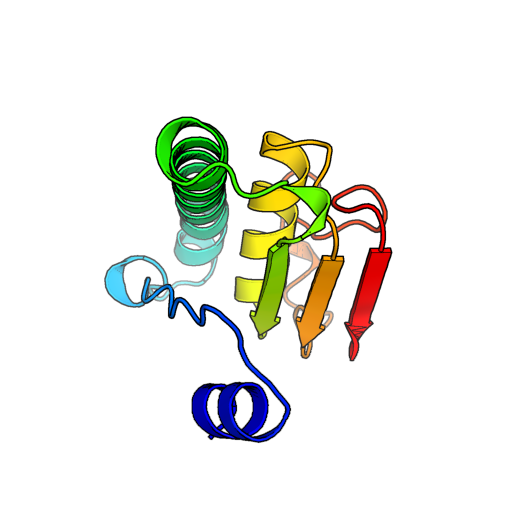 ? 2.872 0.831 10.245 1.00 92.25 79 ARG A N 1
ATOM 613 C CA . ARG A 1 79 ? 3.113 -0.241 11.240 1.00 92.25 79 ARG A CA 1
ATOM 614 C C . ARG A 1 79 ? 1.953 -1.194 11.553 1.00 92.25 79 ARG A C 1
ATOM 616 O O . ARG A 1 79 ? 2.213 -2.282 12.043 1.00 92.25 79 ARG A O 1
ATOM 623 N N . THR A 1 80 ? 0.707 -0.797 11.321 1.00 94.06 80 THR A N 1
ATOM 624 C CA . THR A 1 80 ? -0.507 -1.542 11.721 1.00 94.06 80 THR A CA 1
ATOM 625 C C . THR A 1 80 ? -1.478 -1.719 10.552 1.00 94.06 80 THR A C 1
ATOM 627 O O . THR A 1 80 ? -2.697 -1.655 10.714 1.00 94.06 80 THR A O 1
ATOM 630 N N . LEU A 1 81 ? -0.928 -1.870 9.343 1.00 98.19 81 LEU A N 1
ATOM 631 C CA . LEU A 1 81 ? -1.719 -2.070 8.133 1.00 98.19 81 LEU A CA 1
ATOM 632 C C . LEU A 1 81 ? -2.397 -3.444 8.166 1.00 98.19 81 LEU A C 1
ATOM 634 O O . LEU A 1 81 ? -1.749 -4.429 8.502 1.00 98.19 81 LEU A O 1
ATOM 638 N N . GLY A 1 82 ? -3.673 -3.516 7.788 1.00 98.38 82 GLY A N 1
ATOM 639 C CA . GLY A 1 82 ? -4.443 -4.761 7.833 1.00 98.38 82 GLY A CA 1
ATOM 640 C C . GLY A 1 82 ? -3.940 -5.829 6.867 1.00 98.38 82 GLY A C 1
ATOM 641 O O . GLY A 1 82 ? -3.659 -6.955 7.273 1.00 98.38 82 GLY A O 1
ATOM 642 N N . ARG A 1 83 ? -3.813 -5.487 5.580 1.00 98.56 83 ARG A N 1
ATOM 643 C CA . ARG A 1 83 ? -3.396 -6.460 4.563 1.00 98.56 83 ARG A CA 1
ATOM 644 C C . ARG A 1 83 ? -2.577 -5.846 3.439 1.00 98.56 83 ARG A C 1
ATOM 646 O O . ARG A 1 83 ? -2.875 -4.741 2.982 1.00 98.56 83 ARG A O 1
ATOM 653 N N . ILE A 1 84 ? -1.605 -6.601 2.934 1.00 98.62 84 ILE A N 1
ATOM 654 C CA . ILE A 1 84 ? -0.973 -6.354 1.636 1.00 98.62 84 ILE A CA 1
ATOM 655 C C . ILE A 1 84 ? -1.123 -7.593 0.754 1.00 98.62 84 ILE A C 1
ATOM 657 O O . ILE A 1 84 ? -0.723 -8.674 1.165 1.00 98.62 84 ILE A O 1
ATOM 661 N N . THR A 1 85 ? -1.608 -7.416 -0.475 1.00 98.12 85 THR A N 1
ATOM 662 C CA . THR A 1 85 ? -1.486 -8.438 -1.526 1.00 98.12 85 THR A CA 1
ATOM 663 C C . THR A 1 85 ? -0.483 -7.964 -2.570 1.00 98.12 85 THR A C 1
ATOM 665 O O . THR A 1 85 ? -0.658 -6.897 -3.166 1.00 98.12 85 THR A O 1
ATOM 668 N N . GLY A 1 86 ? 0.573 -8.745 -2.784 1.00 96.12 86 GLY A N 1
ATOM 669 C CA . GLY A 1 86 ? 1.531 -8.542 -3.866 1.00 96.12 86 GLY A CA 1
ATOM 670 C C . GLY A 1 86 ? 1.198 -9.438 -5.054 1.00 96.12 86 GLY A C 1
ATOM 671 O O . GLY A 1 86 ? 1.326 -10.650 -4.952 1.00 96.12 86 GLY A O 1
ATOM 672 N N . LEU A 1 87 ? 0.804 -8.843 -6.174 1.00 94.62 87 LEU A N 1
ATOM 673 C CA . LEU A 1 87 ? 0.522 -9.537 -7.429 1.00 94.62 87 LEU A CA 1
ATOM 674 C C . LEU A 1 87 ? 1.785 -9.517 -8.291 1.00 94.62 87 LEU A C 1
ATOM 676 O O . LEU A 1 87 ? 2.209 -8.443 -8.727 1.00 94.62 87 LEU A O 1
ATOM 680 N N . ASP A 1 88 ? 2.406 -10.672 -8.487 1.00 91.44 88 ASP A N 1
ATOM 681 C CA . ASP A 1 88 ? 3.692 -10.850 -9.159 1.00 91.44 88 ASP A CA 1
ATOM 682 C C . ASP A 1 88 ? 4.743 -9.827 -8.673 1.00 91.44 88 ASP A C 1
ATOM 684 O O . ASP A 1 88 ? 5.138 -8.930 -9.425 1.00 91.44 88 ASP A O 1
ATOM 688 N N . PRO A 1 89 ? 5.141 -9.844 -7.380 1.00 80.56 89 PRO A N 1
ATOM 689 C CA . PRO A 1 89 ? 6.057 -8.870 -6.782 1.00 80.56 89 PRO A CA 1
ATOM 690 C C . PRO A 1 89 ? 7.496 -9.035 -7.309 1.00 80.56 89 PRO A C 1
ATOM 692 O O . PRO A 1 89 ? 8.404 -9.430 -6.583 1.00 80.56 89 PRO A O 1
ATOM 695 N N . GLY A 1 90 ? 7.696 -8.679 -8.579 1.00 71.06 90 GLY A N 1
ATOM 696 C CA . GLY A 1 90 ? 8.967 -8.620 -9.290 1.00 71.06 90 GLY A CA 1
ATOM 697 C C . GLY A 1 90 ? 9.529 -9.984 -9.697 1.00 71.06 90 GLY A C 1
ATOM 698 O O . GLY A 1 90 ? 9.854 -10.819 -8.858 1.00 71.06 90 GLY A O 1
ATOM 699 N N . ALA A 1 91 ? 9.795 -10.153 -10.995 1.00 61.19 91 ALA A N 1
ATOM 700 C CA . ALA A 1 91 ? 10.609 -11.257 -11.496 1.00 61.19 91 ALA A CA 1
ATOM 701 C C . ALA A 1 91 ? 11.984 -11.294 -10.792 1.00 61.19 91 ALA A C 1
ATOM 703 O O . ALA A 1 91 ? 12.618 -10.258 -10.570 1.00 61.19 91 ALA A O 1
ATOM 704 N N . LEU A 1 92 ? 12.473 -12.497 -10.471 1.00 52.28 92 LEU A N 1
ATOM 705 C CA . LEU A 1 92 ? 13.711 -12.780 -9.719 1.00 52.28 92 LEU A CA 1
ATOM 706 C C . LEU A 1 92 ? 14.960 -11.975 -10.150 1.00 52.28 92 LEU A C 1
ATOM 708 O O . LEU A 1 92 ? 15.846 -11.724 -9.328 1.00 52.28 92 LEU A O 1
ATOM 712 N N . SER A 1 93 ? 15.044 -11.541 -11.411 1.00 54.41 93 SER A N 1
ATOM 713 C CA . SER A 1 93 ? 16.141 -10.715 -11.940 1.00 54.41 93 SER A CA 1
ATOM 714 C C . SER A 1 93 ? 16.135 -9.274 -11.407 1.00 54.41 93 SER A C 1
ATOM 716 O O . SER A 1 93 ? 17.194 -8.669 -11.236 1.00 54.41 93 SER A O 1
ATOM 718 N N . ILE A 1 94 ? 14.957 -8.738 -11.087 1.00 59.50 94 ILE A N 1
ATOM 719 C CA . ILE A 1 94 ? 14.733 -7.368 -10.616 1.00 59.50 94 ILE A CA 1
ATOM 720 C C . ILE A 1 94 ? 14.908 -7.252 -9.100 1.00 59.50 94 ILE A C 1
ATOM 722 O O . ILE A 1 94 ? 15.452 -6.260 -8.616 1.00 59.50 94 ILE A O 1
ATOM 726 N N . VAL A 1 95 ? 14.521 -8.278 -8.339 1.00 61.81 95 VAL A N 1
ATOM 727 C CA . VAL A 1 95 ? 14.557 -8.271 -6.865 1.00 61.81 95 VAL A CA 1
ATOM 728 C C . VAL A 1 95 ? 15.968 -8.004 -6.314 1.00 61.81 95 VAL A C 1
ATOM 730 O O . VAL A 1 95 ? 16.111 -7.376 -5.260 1.00 61.81 95 VAL A O 1
ATOM 733 N N . LYS A 1 96 ? 17.022 -8.400 -7.046 1.00 66.44 96 LYS A N 1
ATOM 734 C CA . LYS A 1 96 ? 18.426 -8.094 -6.706 1.00 66.44 96 LYS A CA 1
ATOM 735 C C . LYS A 1 96 ? 18.753 -6.595 -6.737 1.00 66.44 96 LYS A C 1
ATOM 737 O O . LYS A 1 96 ? 19.644 -6.159 -6.018 1.00 66.44 96 LYS A O 1
ATOM 742 N N . LEU A 1 97 ? 18.037 -5.807 -7.541 1.00 66.38 97 LEU A N 1
ATOM 743 C CA . LEU A 1 97 ? 18.202 -4.351 -7.637 1.00 66.38 97 LEU A CA 1
ATOM 744 C C . LEU A 1 97 ? 17.420 -3.595 -6.554 1.00 66.38 97 LEU A C 1
ATOM 746 O O . LEU A 1 97 ? 17.655 -2.404 -6.338 1.00 66.38 97 LEU A O 1
ATOM 750 N N . ILE A 1 98 ? 16.488 -4.272 -5.881 1.00 70.31 98 ILE A N 1
ATOM 751 C CA . ILE A 1 98 ? 15.625 -3.673 -4.868 1.00 70.31 98 ILE A CA 1
ATOM 752 C C . ILE A 1 98 ? 16.309 -3.780 -3.514 1.00 70.31 98 ILE A C 1
ATOM 754 O O . ILE A 1 98 ? 16.548 -4.875 -2.997 1.00 70.31 98 ILE A O 1
ATOM 758 N N . GLN A 1 99 ? 16.595 -2.618 -2.931 1.00 77.44 99 GLN A N 1
ATOM 759 C CA . GLN A 1 99 ? 17.181 -2.533 -1.602 1.00 77.44 99 GLN A CA 1
ATOM 760 C C . GLN A 1 99 ? 16.247 -3.184 -0.563 1.00 77.44 99 GLN A C 1
ATOM 762 O O . GLN A 1 99 ? 15.022 -3.053 -0.674 1.00 77.44 99 GLN A O 1
ATOM 767 N N . PRO A 1 100 ? 16.783 -3.855 0.474 1.00 81.88 100 PRO A N 1
ATOM 768 C CA . PRO A 1 100 ? 15.966 -4.532 1.487 1.00 81.88 100 PRO A CA 1
ATOM 769 C C . PRO A 1 100 ? 14.928 -3.622 2.161 1.00 81.88 100 PRO A C 1
ATOM 771 O O . PRO A 1 100 ? 13.822 -4.052 2.473 1.00 81.88 100 PRO A O 1
ATOM 774 N N . ASN A 1 101 ? 15.249 -2.337 2.326 1.00 81.88 101 ASN A N 1
ATOM 775 C CA . ASN A 1 101 ? 14.354 -1.326 2.895 1.00 81.88 101 ASN A CA 1
ATOM 776 C C . ASN A 1 101 ? 13.194 -0.906 1.968 1.00 81.88 101 ASN A C 1
ATOM 778 O O . ASN A 1 101 ? 12.308 -0.187 2.423 1.00 81.88 101 ASN A O 1
ATOM 782 N N . ILE A 1 102 ? 13.181 -1.345 0.708 1.00 85.94 102 ILE A N 1
ATOM 783 C CA . ILE A 1 102 ? 12.095 -1.116 -0.260 1.00 85.94 102 ILE A CA 1
ATOM 784 C C . ILE A 1 102 ? 11.320 -2.413 -0.512 1.00 85.94 102 ILE A C 1
ATOM 786 O O . ILE A 1 102 ? 10.126 -2.379 -0.787 1.00 85.94 102 ILE A O 1
ATOM 790 N N . ARG A 1 103 ? 11.986 -3.567 -0.405 1.00 90.56 103 ARG A N 1
ATOM 791 C CA . ARG A 1 103 ? 11.374 -4.869 -0.664 1.00 90.56 103 ARG A CA 1
ATOM 792 C C . ARG A 1 103 ? 10.193 -5.126 0.280 1.00 90.56 103 ARG A C 1
ATOM 794 O O . ARG A 1 103 ? 10.265 -4.831 1.475 1.00 90.56 103 ARG A O 1
ATOM 801 N N . LEU A 1 104 ? 9.146 -5.722 -0.289 1.00 93.44 104 LEU A N 1
ATOM 802 C CA . LEU A 1 104 ? 7.976 -6.209 0.436 1.00 93.44 104 LEU A CA 1
ATOM 803 C C . LEU A 1 104 ? 8.412 -7.332 1.380 1.00 93.44 104 LEU A C 1
ATOM 805 O O . LEU A 1 104 ? 9.206 -8.196 1.003 1.00 93.44 104 LEU A O 1
ATOM 809 N N . SER A 1 105 ? 7.895 -7.300 2.598 1.00 93.75 105 SER A N 1
ATOM 810 C CA . SER A 1 105 ? 8.170 -8.253 3.664 1.00 93.75 105 SER A CA 1
ATOM 811 C C . SER A 1 105 ? 6.870 -8.671 4.341 1.00 93.75 105 SER A C 1
ATOM 813 O O . SER A 1 105 ? 5.945 -7.874 4.458 1.00 93.75 105 SER A O 1
ATOM 815 N N . HIS A 1 106 ? 6.835 -9.889 4.887 1.00 95.12 106 HIS A N 1
ATOM 816 C CA . HIS A 1 106 ? 5.715 -10.387 5.696 1.00 95.12 106 HIS A CA 1
ATOM 817 C C . HIS A 1 106 ? 5.432 -9.533 6.945 1.00 95.12 106 HIS A C 1
ATOM 819 O O . HIS A 1 106 ? 4.382 -9.673 7.550 1.00 95.12 106 HIS A O 1
ATOM 825 N N . LYS A 1 107 ? 6.367 -8.657 7.343 1.00 96.06 107 LYS A N 1
ATOM 826 C CA . LYS A 1 107 ? 6.225 -7.745 8.491 1.00 96.06 107 LYS A CA 1
ATOM 827 C C . LYS A 1 107 ? 5.580 -6.402 8.141 1.00 96.06 107 LYS A C 1
ATOM 829 O O . LYS A 1 107 ? 5.426 -5.566 9.024 1.00 96.06 107 LYS A O 1
ATOM 834 N N . ASP A 1 108 ? 5.287 -6.152 6.865 1.00 97.44 108 ASP A N 1
ATOM 835 C CA . ASP A 1 108 ? 4.795 -4.844 6.423 1.00 97.44 108 ASP A CA 1
ATOM 836 C C . ASP A 1 108 ? 3.282 -4.660 6.669 1.00 97.44 108 ASP A C 1
ATOM 838 O O . ASP A 1 108 ? 2.788 -3.538 6.579 1.00 97.44 108 ASP A O 1
ATOM 842 N N . ALA A 1 109 ? 2.549 -5.724 7.016 1.00 98.31 109 ALA A N 1
ATOM 843 C CA . ALA A 1 109 ? 1.143 -5.692 7.425 1.00 98.31 109 ALA A CA 1
ATOM 844 C C . ALA A 1 109 ? 0.814 -6.870 8.359 1.00 98.31 109 ALA A C 1
ATOM 846 O O . ALA A 1 109 ? 1.605 -7.808 8.464 1.00 98.31 109 ALA A O 1
ATOM 847 N N . ASP A 1 110 ? -0.361 -6.836 8.995 1.00 98.19 110 ASP A N 1
ATOM 848 C CA . ASP A 1 110 ? -0.890 -7.934 9.818 1.00 98.19 110 ASP A CA 1
ATOM 849 C C . ASP A 1 110 ? -1.039 -9.226 8.985 1.00 98.19 110 ASP A C 1
ATOM 851 O O . ASP A 1 110 ? -0.805 -10.325 9.488 1.00 98.19 110 ASP A O 1
ATOM 855 N N . PHE A 1 111 ? -1.376 -9.100 7.695 1.00 98.44 111 PHE A N 1
ATOM 856 C CA . PHE A 1 111 ? -1.381 -10.203 6.735 1.00 98.44 111 PHE A CA 1
ATOM 857 C C . PHE A 1 111 ? -0.758 -9.785 5.397 1.00 98.44 111 PHE A C 1
ATOM 859 O O . PHE A 1 111 ? -1.100 -8.742 4.836 1.00 98.44 111 PHE A O 1
ATOM 866 N N . VAL A 1 112 ? 0.152 -10.606 4.868 1.00 98.06 112 VAL A N 1
ATOM 867 C CA . VAL A 1 112 ? 0.781 -10.392 3.559 1.00 98.06 112 VAL A CA 1
ATOM 868 C C . VAL A 1 112 ? 0.659 -11.659 2.727 1.00 98.06 112 VAL A C 1
ATOM 870 O O . VAL A 1 112 ? 1.193 -12.699 3.109 1.00 98.06 112 VAL A O 1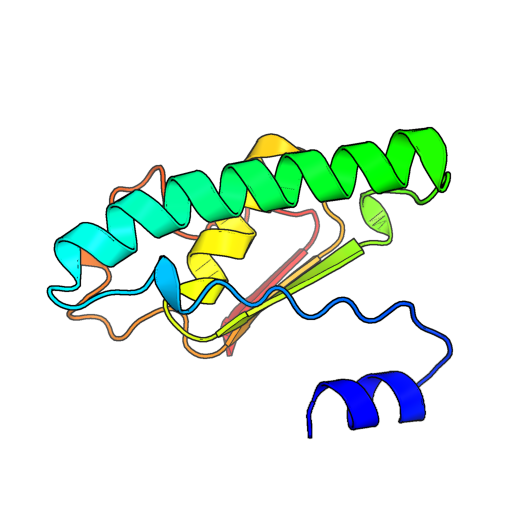
ATOM 873 N N . ASP A 1 113 ? -0.004 -11.555 1.580 1.00 97.62 113 ASP A N 1
ATOM 874 C CA . ASP A 1 113 ? -0.154 -12.634 0.606 1.00 97.62 113 ASP A CA 1
ATOM 875 C C . ASP A 1 113 ? 0.455 -12.260 -0.751 1.00 97.62 113 ASP A C 1
ATOM 877 O O . ASP A 1 113 ? 0.492 -11.091 -1.142 1.00 97.62 113 ASP A O 1
ATOM 881 N N . ILE A 1 114 ? 0.989 -13.262 -1.448 1.00 94.12 114 ILE A N 1
ATOM 882 C CA . ILE A 1 114 ? 1.687 -13.104 -2.727 1.00 94.12 114 ILE A CA 1
ATOM 883 C C . ILE A 1 114 ? 1.085 -14.078 -3.737 1.00 94.12 114 ILE A C 1
ATOM 885 O O . ILE A 1 114 ? 0.844 -15.236 -3.392 1.00 94.12 114 ILE A O 1
ATOM 889 N N . MET A 1 115 ? 0.864 -13.600 -4.961 1.00 88.56 115 MET A N 1
ATOM 890 C CA . MET A 1 115 ? 0.350 -14.373 -6.096 1.00 88.56 115 MET A CA 1
ATOM 891 C C . MET A 1 115 ? 1.247 -14.213 -7.312 1.00 88.56 115 MET A C 1
ATOM 893 O O . MET A 1 115 ? 1.842 -13.119 -7.438 1.00 88.56 115 MET A O 1
#

pLDDT: mean 91.48, std 10.15, range [52.28, 98.62]